Protein AF-0000000084405128 (afdb_homodimer)

Solvent-accessible surface area (backbone atoms only — not comparable to full-atom values): 9453 Å² total; per-residue (Å²): 115,67,67,60,51,48,52,50,47,48,48,45,47,50,43,44,50,57,64,64,42,71,70,71,74,65,69,77,78,56,88,65,69,93,44,66,69,56,51,44,50,54,47,50,52,50,40,52,51,44,45,55,50,33,53,54,26,58,76,71,65,39,38,73,57,32,25,54,44,23,50,50,38,21,50,46,29,52,51,44,52,56,58,68,71,100,113,68,66,60,52,48,52,51,47,48,48,46,47,48,43,43,49,54,63,63,39,69,67,63,68,75,58,77,85,53,89,64,73,95,45,66,67,58,52,46,51,54,48,48,52,49,39,50,51,45,46,55,51,34,53,55,27,57,75,70,64,40,37,74,57,32,25,54,45,21,49,50,38,22,52,47,28,53,52,45,52,55,58,68,72,101

Organism: Acidithiobacillus ferrooxidans (NCBI:txid920)

Radius of gyration: 17.1 Å; Cα contacts (8 Å, |Δi|>4): 147; chains: 2; bounding box: 32×56×28 Å

Sequence (172 aa):
MTIRLRHAALRGFMMTILMTAPLSAYAREDHAPTNPRYETKILTDKAEYLTYTMIVQIKDGHWKEVVKDAQKVAEIGKRIQAINTYMTIRLRHAALRGFMMTILMTAPLSAYAREDHAPTNPRYETKILTDKAEYLTYTMIVQIKDGHWKEVVKDAQKVAEIGKRIQAINTY

Structure (mmCIF, N/CA/C/O backbone):
data_AF-0000000084405128-model_v1
#
loop_
_entity.id
_entity.type
_entity.pdbx_description
1 polymer 'Uncharacterized protein'
#
loop_
_atom_site.group_PDB
_atom_site.id
_atom_site.type_symbol
_atom_site.label_atom_id
_atom_site.label_alt_id
_atom_site.label_comp_id
_atom_site.label_asym_id
_atom_site.label_entity_id
_atom_site.label_seq_id
_atom_sit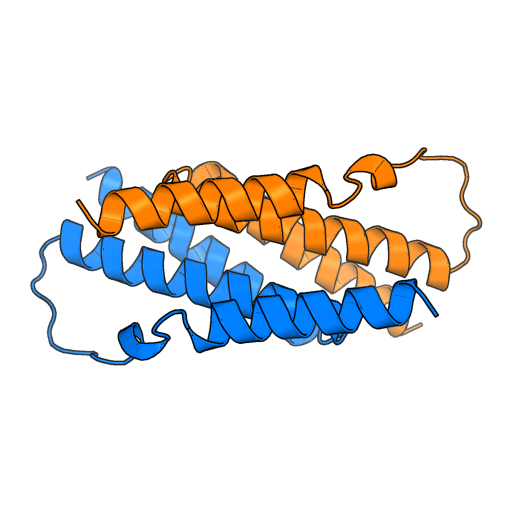e.pdbx_PDB_ins_code
_atom_site.Cartn_x
_atom_site.Cartn_y
_atom_site.Cartn_z
_atom_site.occupancy
_atom_site.B_iso_or_equiv
_atom_site.auth_seq_id
_atom_site.auth_comp_id
_atom_site.auth_asym_id
_atom_site.auth_atom_id
_atom_site.pdbx_PDB_model_num
ATOM 1 N N . MET A 1 1 ? -17.781 20 5.262 1 26.98 1 MET A N 1
ATOM 2 C CA . MET A 1 1 ? -18.703 18.906 5.535 1 26.98 1 MET A CA 1
ATOM 3 C C . MET A 1 1 ? -18.5 17.75 4.562 1 26.98 1 MET A C 1
ATOM 5 O O . MET A 1 1 ? -18.641 16.594 4.934 1 26.98 1 MET A O 1
ATOM 9 N N . THR A 1 2 ? -18.141 18.125 3.291 1 35.75 2 THR A N 1
ATOM 10 C CA . THR A 1 2 ? -18.109 17.141 2.223 1 35.75 2 THR A CA 1
ATOM 11 C C . THR A 1 2 ? -16.844 16.297 2.299 1 35.75 2 THR A C 1
ATOM 13 O O . THR A 1 2 ? -16.812 15.156 1.832 1 35.75 2 THR A O 1
ATOM 16 N N . ILE A 1 3 ? -15.836 16.938 2.83 1 35.38 3 ILE A N 1
ATOM 17 C CA . ILE A 1 3 ? -14.586 16.188 2.9 1 35.38 3 ILE A CA 1
ATOM 18 C C . ILE A 1 3 ? -14.672 15.133 3.996 1 35.38 3 ILE A C 1
ATOM 20 O O . ILE A 1 3 ? -14.117 14.039 3.861 1 35.38 3 ILE A O 1
ATOM 24 N N . ARG A 1 4 ? -15.344 15.469 5.125 1 35.22 4 ARG A N 1
ATOM 25 C CA . ARG A 1 4 ? -15.531 14.508 6.207 1 35.22 4 ARG A CA 1
ATOM 26 C C . ARG A 1 4 ? -16.344 13.305 5.734 1 35.22 4 ARG A C 1
ATOM 28 O O . ARG A 1 4 ? -16.078 12.172 6.133 1 35.22 4 ARG A O 1
ATOM 35 N N . LEU A 1 5 ? -17.297 13.562 4.988 1 37.25 5 LEU A N 1
ATOM 36 C CA . LEU A 1 5 ? -18.172 12.5 4.523 1 37.25 5 LEU A CA 1
ATOM 37 C C . LEU A 1 5 ? -17.453 11.586 3.541 1 37.25 5 LEU A C 1
ATOM 39 O O . LEU A 1 5 ? -17.688 10.375 3.531 1 37.25 5 LEU A O 1
ATOM 43 N N . ARG A 1 6 ? -16.641 12.203 2.873 1 37.16 6 ARG A N 1
ATOM 44 C CA . ARG A 1 6 ? -15.891 11.383 1.931 1 37.16 6 ARG A CA 1
ATOM 45 C C . ARG A 1 6 ? -14.867 10.516 2.658 1 37.16 6 ARG A C 1
ATOM 47 O O . ARG A 1 6 ? -14.648 9.359 2.285 1 37.16 6 ARG A O 1
ATOM 54 N N . HIS A 1 7 ? -14.242 10.938 3.764 1 38.03 7 HIS A N 1
ATOM 55 C CA . HIS A 1 7 ? -13.344 10.141 4.59 1 38.03 7 HIS A CA 1
ATOM 56 C C . HIS A 1 7 ? -14.086 8.961 5.215 1 38.03 7 HIS A C 1
ATOM 58 O O . HIS A 1 7 ? -13.555 7.844 5.266 1 38.03 7 HIS A O 1
ATOM 64 N N . ALA A 1 8 ? -15.227 9.258 5.656 1 39.31 8 ALA A N 1
ATOM 65 C CA . ALA A 1 8 ? -16.031 8.203 6.258 1 39.31 8 ALA A CA 1
ATOM 66 C C . ALA A 1 8 ? -16.453 7.16 5.219 1 39.31 8 ALA A C 1
ATOM 68 O O . ALA A 1 8 ? -16.484 5.961 5.508 1 39.31 8 ALA A O 1
ATOM 69 N N . ALA A 1 9 ? -16.734 7.633 4.121 1 38.75 9 ALA A N 1
ATOM 70 C CA . ALA A 1 9 ? -17.172 6.695 3.084 1 38.75 9 ALA A CA 1
ATOM 71 C C . ALA A 1 9 ? -16 5.848 2.594 1 38.75 9 ALA A C 1
ATOM 73 O O . ALA A 1 9 ? -16.156 4.652 2.346 1 38.75 9 ALA A O 1
ATOM 74 N N . LEU A 1 10 ? -14.922 6.434 2.473 1 40.59 10 LEU A N 1
ATOM 75 C CA . LEU A 1 10 ? -13.742 5.645 2.133 1 40.59 10 LEU A CA 1
ATOM 76 C C . LEU A 1 10 ? -13.359 4.719 3.283 1 40.59 10 LEU A C 1
ATOM 78 O O . LEU A 1 10 ? -12.961 3.572 3.059 1 40.59 10 LEU A O 1
ATOM 82 N N . ARG A 1 11 ? -13.445 5.238 4.508 1 40.31 11 ARG A N 1
ATOM 83 C CA . ARG A 1 11 ? -13.234 4.344 5.645 1 40.31 11 ARG A CA 1
ATOM 84 C C . ARG A 1 11 ? -14.219 3.184 5.617 1 40.31 11 ARG A C 1
ATOM 86 O O . ARG A 1 11 ? -13.852 2.041 5.902 1 40.31 11 ARG A O 1
ATOM 93 N N . GLY A 1 12 ? -15.383 3.613 5.371 1 38.12 12 GLY A N 1
ATOM 94 C CA . GLY A 1 12 ? -16.375 2.559 5.305 1 38.12 12 GLY A CA 1
ATOM 95 C C . GLY A 1 12 ? -16.141 1.578 4.172 1 38.12 12 GLY A C 1
ATOM 96 O O . GLY A 1 12 ? -16.266 0.366 4.352 1 38.12 12 GLY A O 1
ATOM 97 N N . PHE A 1 13 ? -15.93 2.18 3.035 1 40.53 13 PHE A N 1
ATOM 98 C CA . PHE A 1 13 ? -15.703 1.306 1.892 1 40.53 13 PHE A CA 1
ATOM 99 C C . PHE A 1 13 ? -14.43 0.494 2.074 1 40.53 13 PHE A C 1
ATOM 101 O O . PHE A 1 13 ? -14.406 -0.709 1.808 1 40.53 13 PHE A O 1
ATOM 108 N N . MET A 1 14 ? -13.422 1.213 2.512 1 42.75 14 MET A N 1
ATOM 109 C CA . MET A 1 14 ? -12.195 0.467 2.809 1 42.75 14 MET A CA 1
ATOM 110 C C . MET A 1 14 ? -12.445 -0.56 3.908 1 42.75 14 MET A C 1
ATOM 112 O O . MET A 1 14 ? -11.969 -1.692 3.824 1 42.75 14 MET A O 1
ATOM 116 N N . MET A 1 15 ? -13.203 -0.105 4.926 1 39.62 15 MET A N 1
ATOM 117 C CA . MET A 1 15 ? -13.562 -1.085 5.945 1 39.62 15 MET A CA 1
ATOM 118 C C . MET A 1 15 ? -14.383 -2.221 5.344 1 39.62 15 MET A C 1
ATOM 120 O O . MET A 1 15 ? -14.203 -3.383 5.711 1 39.62 15 MET A O 1
ATOM 124 N N . THR A 1 16 ? -15.312 -1.874 4.484 1 37.25 16 THR A N 1
ATOM 125 C CA . THR A 1 16 ? -16.125 -2.924 3.879 1 37.25 16 THR A CA 1
ATOM 126 C C . THR A 1 16 ? -15.266 -3.82 2.988 1 37.25 16 THR A C 1
ATOM 128 O O . THR A 1 16 ? -15.453 -5.039 2.971 1 37.25 16 THR A O 1
ATOM 131 N N . ILE A 1 17 ? -14.484 -3.242 2.197 1 37.78 17 ILE A N 1
ATOM 132 C CA . ILE A 1 17 ? -13.594 -4.086 1.407 1 37.78 17 ILE A CA 1
ATOM 133 C C . ILE A 1 17 ? -12.656 -4.859 2.334 1 37.78 17 ILE A C 1
ATOM 135 O O . ILE A 1 17 ? -12.414 -6.047 2.127 1 37.78 17 ILE A O 1
ATOM 139 N N . LEU A 1 18 ? -12.109 -4.129 3.295 1 37.69 18 LEU A N 1
ATOM 140 C CA . LEU A 1 18 ? -11.289 -4.84 4.266 1 37.69 18 LEU A CA 1
ATOM 141 C C . LEU A 1 18 ? -12.102 -5.895 5.004 1 37.69 18 LEU A C 1
ATOM 143 O O . LEU A 1 18 ? -11.594 -6.977 5.312 1 37.69 18 LEU A O 1
ATOM 147 N N . MET A 1 19 ? -13.297 -5.461 5.379 1 33.59 19 MET A N 1
ATOM 148 C CA . MET A 1 19 ? -14.117 -6.434 6.094 1 33.59 19 MET A CA 1
ATOM 149 C C . MET A 1 19 ? -14.555 -7.562 5.168 1 33.59 19 MET A C 1
ATOM 151 O O . MET A 1 19 ? -14.859 -8.664 5.625 1 33.59 19 MET A O 1
ATOM 155 N N . THR A 1 20 ? -14.914 -7.238 4.008 1 34.31 20 THR A N 1
ATOM 156 C CA . THR A 1 20 ? -15.422 -8.32 3.172 1 34.31 20 THR A CA 1
ATOM 157 C C . THR A 1 20 ? -14.266 -9.109 2.555 1 34.31 20 THR A C 1
ATOM 159 O O . THR A 1 20 ? -14.484 -10.156 1.944 1 34.31 20 THR A O 1
ATOM 162 N N . ALA A 1 21 ? -13.117 -8.484 2.418 1 33.56 21 ALA A N 1
ATOM 163 C CA . ALA A 1 21 ? -12.062 -9.336 1.891 1 33.56 21 ALA A CA 1
ATOM 164 C C . ALA A 1 21 ? -11.633 -10.383 2.92 1 33.56 21 ALA A C 1
ATOM 166 O O . ALA A 1 21 ? -11.469 -10.07 4.102 1 33.56 21 ALA A O 1
ATOM 167 N N . PRO A 1 22 ? -11.938 -11.586 2.76 1 29.41 22 PRO A N 1
ATOM 168 C CA . PRO A 1 22 ? -11.547 -12.648 3.699 1 29.41 22 PRO A CA 1
ATOM 169 C C . PRO A 1 22 ? -10.102 -12.516 4.164 1 29.41 22 PRO A C 1
ATOM 171 O O . PRO A 1 22 ? -9.172 -12.648 3.357 1 29.41 22 PRO A O 1
ATOM 174 N N . LEU A 1 23 ? -9.75 -11.562 5.023 1 32.66 23 LEU A N 1
ATOM 175 C CA . LEU A 1 23 ? -8.523 -11.672 5.805 1 32.66 23 LEU A CA 1
ATOM 176 C C . LEU A 1 23 ? -8.266 -13.117 6.215 1 32.66 23 LEU A C 1
ATOM 178 O O . LEU A 1 23 ? -7.32 -13.406 6.949 1 32.66 23 LEU A O 1
ATOM 182 N N . SER A 1 24 ? -9.195 -13.891 5.941 1 29.88 24 SER A N 1
ATOM 183 C CA . SER A 1 24 ? -9.117 -15.281 6.383 1 29.88 24 SER A CA 1
ATOM 184 C C . SER A 1 24 ? -7.809 -15.93 5.934 1 29.88 24 SER A C 1
ATOM 186 O O . SER A 1 24 ? -7.52 -17.062 6.293 1 29.88 24 SER A O 1
ATOM 188 N N . ALA A 1 25 ? -7.273 -15.414 4.816 1 30.78 25 ALA A N 1
ATOM 189 C CA . ALA A 1 25 ? -6.223 -16.328 4.363 1 30.78 25 ALA A CA 1
ATOM 190 C C . ALA A 1 25 ? -4.969 -16.188 5.219 1 30.78 25 ALA A C 1
ATOM 192 O O . ALA A 1 25 ? -3.9 -16.688 4.852 1 30.78 25 ALA A O 1
ATOM 193 N N . TYR A 1 26 ? -4.984 -15.289 6.324 1 28.69 26 TYR A N 1
ATOM 194 C CA . TYR A 1 26 ? -3.676 -15.227 6.969 1 28.69 26 TYR A CA 1
ATOM 195 C C . TYR A 1 26 ? -3.203 -16.609 7.379 1 28.69 26 TYR A C 1
ATOM 197 O O . TYR A 1 26 ? -2.068 -17 7.086 1 28.69 26 TYR A O 1
ATOM 205 N N . ALA A 1 27 ? -3.635 -17.156 8.562 1 29.89 27 ALA A N 1
ATOM 206 C CA . ALA A 1 27 ? -2.752 -17.984 9.383 1 29.89 27 ALA A CA 1
ATOM 207 C C . ALA A 1 27 ? -2.521 -19.344 8.734 1 29.89 27 ALA A C 1
ATOM 209 O O . ALA A 1 27 ? -1.981 -20.266 9.375 1 29.89 27 ALA A O 1
ATOM 210 N N . ARG A 1 28 ? -3.217 -19.969 7.883 1 30.2 28 ARG A N 1
ATOM 211 C CA . ARG A 1 28 ? -2.943 -21.406 7.977 1 30.2 28 ARG A CA 1
ATOM 212 C C . ARG A 1 28 ? -1.498 -21.703 7.598 1 30.2 28 ARG A C 1
ATOM 214 O O . ARG A 1 28 ? -1.076 -21.438 6.473 1 30.2 28 ARG A O 1
ATOM 221 N N . GLU A 1 29 ? -0.457 -21.391 8.508 1 35.53 29 GLU A N 1
ATOM 222 C CA . GLU A 1 29 ? 0.841 -22.062 8.469 1 35.53 29 GLU A CA 1
ATOM 223 C C . GLU A 1 29 ? 0.71 -23.484 7.949 1 35.53 29 GLU A C 1
ATOM 225 O O . GLU A 1 29 ? 0.944 -24.453 8.688 1 35.53 29 GLU A O 1
ATOM 230 N N . ASP A 1 30 ? -0.473 -23.969 7.594 1 32.19 30 ASP A N 1
ATOM 231 C CA . ASP A 1 30 ? -0.292 -25.375 7.285 1 32.19 30 ASP A CA 1
ATOM 232 C C . ASP A 1 30 ? 0.909 -25.594 6.363 1 32.19 30 ASP A C 1
ATOM 234 O O . ASP A 1 30 ? 1.293 -24.688 5.617 1 32.19 30 ASP A O 1
ATOM 238 N N . HIS A 1 31 ? 1.686 -26.609 6.602 1 37.03 31 HIS A N 1
ATOM 239 C CA . HIS A 1 31 ? 2.695 -27.281 5.785 1 37.03 31 HIS A CA 1
ATOM 240 C C . HIS A 1 31 ? 2.363 -27.172 4.301 1 37.03 31 HIS A C 1
ATOM 242 O O . HIS A 1 31 ? 1.584 -27.969 3.771 1 37.03 31 HIS A O 1
ATOM 248 N N . ALA A 1 32 ? 1.993 -26.031 3.783 1 42.16 32 ALA A N 1
ATOM 249 C CA . ALA A 1 32 ? 1.597 -25.906 2.383 1 42.16 32 ALA A CA 1
ATOM 250 C C . ALA A 1 32 ? 2.586 -26.625 1.467 1 42.16 32 ALA A C 1
ATOM 252 O O . ALA A 1 32 ? 3.791 -26.641 1.729 1 42.16 32 ALA A O 1
ATOM 253 N N . PRO A 1 33 ? 2.172 -27.406 0.553 1 48.53 33 PRO A N 1
ATOM 254 C CA . PRO A 1 33 ? 2.965 -28.109 -0.458 1 48.53 33 PRO A CA 1
ATOM 255 C C . PRO A 1 33 ? 3.963 -27.203 -1.165 1 48.53 33 PRO A C 1
ATOM 257 O O . PRO A 1 33 ? 3.76 -25.984 -1.224 1 48.53 33 PRO A O 1
ATOM 260 N N . THR A 1 34 ? 5.426 -27.438 -1.099 1 58.47 34 THR A N 1
ATOM 261 C CA . THR A 1 34 ? 6.59 -26.953 -1.83 1 58.47 34 THR A CA 1
ATOM 262 C C . THR A 1 34 ? 6.211 -26.578 -3.258 1 58.47 34 THR A C 1
ATOM 264 O O . THR A 1 34 ? 7.082 -26.438 -4.121 1 58.47 34 THR A O 1
ATOM 267 N N . ASN A 1 35 ? 4.91 -26.484 -3.637 1 77.25 35 ASN A N 1
ATOM 268 C CA . ASN A 1 35 ? 4.535 -26.047 -4.977 1 77.25 35 ASN A CA 1
ATOM 269 C C . ASN A 1 35 ? 4.68 -24.531 -5.125 1 77.25 35 ASN A C 1
ATOM 271 O O . ASN A 1 35 ? 4.023 -23.766 -4.414 1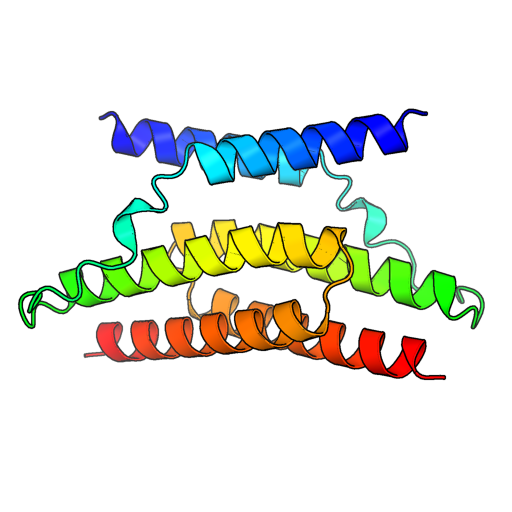 77.25 35 ASN A O 1
ATOM 275 N N . PRO A 1 36 ? 5.621 -24.078 -5.816 1 77.25 36 PRO A N 1
ATOM 276 C CA . PRO A 1 36 ? 5.914 -22.656 -6.012 1 77.25 36 PRO A CA 1
ATOM 277 C C . PRO A 1 36 ? 4.668 -21.828 -6.309 1 77.25 36 PRO A C 1
ATOM 279 O O . PRO A 1 36 ? 4.566 -20.672 -5.875 1 77.25 36 PRO A O 1
ATOM 282 N N . ARG A 1 37 ? 3.723 -22.422 -6.949 1 79 37 ARG A N 1
ATOM 283 C CA . ARG A 1 37 ? 2.502 -21.688 -7.277 1 79 37 ARG A CA 1
ATOM 284 C C . ARG A 1 37 ? 1.686 -21.391 -6.023 1 79 37 ARG A C 1
ATOM 286 O O . ARG A 1 37 ? 1.118 -20.312 -5.883 1 79 37 ARG A O 1
ATOM 293 N N . TYR A 1 38 ? 1.709 -22.328 -5.164 1 82.5 38 TYR A N 1
ATOM 294 C CA . TYR A 1 38 ? 0.975 -22.141 -3.92 1 82.5 38 TYR A CA 1
ATOM 295 C C . TYR A 1 38 ? 1.662 -21.109 -3.031 1 82.5 38 TYR A C 1
ATOM 297 O O . TYR A 1 38 ? 1.004 -20.25 -2.449 1 82.5 38 TYR A O 1
ATOM 305 N N . GLU A 1 39 ? 2.955 -21.172 -3.049 1 87.25 39 GLU A N 1
ATOM 306 C CA . GLU A 1 39 ? 3.725 -20.219 -2.254 1 87.25 39 GLU A CA 1
ATOM 307 C C . GLU A 1 39 ? 3.518 -18.797 -2.754 1 87.25 39 GLU A C 1
ATOM 309 O O . GLU A 1 39 ? 3.305 -17.875 -1.957 1 87.25 39 GLU A O 1
ATOM 314 N N . THR A 1 40 ? 3.52 -18.594 -4.062 1 91.38 40 THR A N 1
ATOM 315 C CA . THR A 1 40 ? 3.361 -17.25 -4.598 1 91.38 40 THR A CA 1
ATOM 316 C C . THR A 1 40 ? 1.956 -16.719 -4.324 1 91.38 40 THR A C 1
ATOM 318 O O . THR A 1 40 ? 1.77 -15.523 -4.109 1 91.38 40 THR A O 1
ATOM 321 N N . LYS A 1 41 ? 0.973 -17.594 -4.312 1 90 41 LYS A N 1
ATOM 322 C CA . LYS A 1 41 ? -0.384 -17.156 -4 1 90 41 LYS A CA 1
ATOM 323 C C . LYS A 1 41 ? -0.481 -16.641 -2.564 1 90 41 LYS A C 1
ATOM 325 O O . LYS A 1 41 ? -1.077 -15.594 -2.311 1 90 41 LYS A O 1
ATOM 330 N N . ILE A 1 42 ? 0.118 -17.359 -1.667 1 89.06 42 ILE A N 1
ATOM 331 C CA . ILE A 1 42 ? 0.096 -16.953 -0.262 1 89.06 42 ILE A CA 1
ATOM 332 C C . ILE A 1 42 ? 0.789 -15.609 -0.092 1 89.06 42 ILE A C 1
ATOM 334 O O . ILE A 1 42 ? 0.277 -14.727 0.598 1 89.06 42 ILE A O 1
ATOM 338 N N . LEU A 1 43 ? 1.876 -15.492 -0.731 1 94.94 43 LEU A N 1
ATOM 339 C CA . LEU A 1 43 ? 2.641 -14.258 -0.638 1 94.94 43 LEU A CA 1
ATOM 340 C C . LEU A 1 43 ? 1.876 -13.094 -1.264 1 94.94 43 LEU A C 1
ATOM 342 O O . LEU A 1 43 ? 1.871 -11.984 -0.723 1 94.94 43 LEU A O 1
ATOM 346 N N . THR A 1 44 ? 1.251 -13.359 -2.35 1 93.69 44 THR A N 1
ATOM 347 C CA . THR A 1 44 ? 0.445 -12.336 -3.012 1 93.69 44 THR A CA 1
ATOM 348 C C . THR A 1 44 ? -0.701 -11.891 -2.109 1 93.69 44 THR A C 1
ATOM 350 O O . THR A 1 44 ? -0.95 -10.688 -1.968 1 93.69 44 THR A O 1
ATOM 353 N N . ASP A 1 45 ? -1.397 -12.773 -1.453 1 87.62 45 ASP A N 1
ATOM 354 C CA . ASP A 1 45 ? -2.494 -12.453 -0.545 1 87.62 45 ASP A CA 1
ATOM 355 C C . ASP A 1 45 ? -2.006 -11.609 0.629 1 87.62 45 ASP A C 1
ATOM 357 O O . ASP A 1 45 ? -2.68 -10.656 1.041 1 87.62 45 ASP A O 1
ATOM 361 N N . LYS A 1 46 ? -0.878 -11.938 1.135 1 93.69 46 LYS A N 1
ATOM 362 C CA . LYS A 1 46 ? -0.295 -11.18 2.24 1 93.69 46 LYS A CA 1
ATOM 363 C C . LYS A 1 46 ? 0.051 -9.758 1.812 1 93.69 46 LYS A C 1
ATOM 365 O O . LYS A 1 46 ? -0.225 -8.805 2.537 1 93.69 46 LYS A O 1
ATOM 370 N N . ALA A 1 47 ? 0.695 -9.664 0.678 1 96.81 47 ALA A N 1
ATOM 371 C CA . ALA A 1 47 ? 1.023 -8.344 0.153 1 96.81 47 ALA A CA 1
ATOM 372 C C . ALA A 1 47 ? -0.233 -7.492 -0.021 1 96.81 47 ALA A C 1
ATOM 374 O O . ALA A 1 47 ? -0.24 -6.305 0.315 1 96.81 47 ALA A O 1
ATOM 375 N N . GLU A 1 48 ? -1.285 -8.055 -0.565 1 93.75 48 GLU A N 1
ATOM 376 C CA . GLU A 1 48 ? -2.549 -7.352 -0.75 1 93.75 48 GLU A CA 1
ATOM 377 C C . GLU A 1 48 ? -3.131 -6.902 0.587 1 93.75 48 GLU A C 1
ATOM 379 O O . GLU A 1 48 ? -3.516 -5.738 0.743 1 93.75 48 GLU A O 1
ATOM 384 N N . TYR A 1 49 ? -3.139 -7.777 1.55 1 91.44 49 TYR A N 1
ATOM 385 C CA . TYR A 1 49 ? -3.641 -7.461 2.881 1 91.44 49 TYR A CA 1
ATOM 386 C C . TYR A 1 49 ? -2.863 -6.301 3.496 1 91.44 49 TYR A C 1
ATOM 388 O O . TYR A 1 49 ? -3.457 -5.344 3.996 1 91.44 49 TYR A O 1
ATOM 396 N N . LEU A 1 50 ? -1.588 -6.395 3.48 1 96.88 50 LEU A N 1
ATOM 397 C CA . LEU A 1 50 ? -0.741 -5.348 4.043 1 96.88 50 LEU A CA 1
ATOM 398 C C . LEU A 1 50 ? -0.995 -4.012 3.352 1 96.88 50 LEU A C 1
ATOM 400 O O . LEU A 1 50 ? -1.005 -2.965 4 1 96.88 50 LEU A O 1
ATOM 404 N N . THR A 1 51 ? -1.169 -4.102 2.039 1 96.38 51 THR A N 1
ATOM 405 C CA . THR A 1 51 ? -1.383 -2.879 1.273 1 96.38 51 THR A CA 1
ATOM 406 C C . THR A 1 51 ? -2.717 -2.236 1.642 1 96.38 51 THR A C 1
ATOM 408 O O . THR A 1 51 ? -2.811 -1.014 1.768 1 96.38 51 THR A O 1
ATOM 411 N N . TYR A 1 52 ? -3.734 -2.99 1.908 1 91.12 52 TYR A N 1
ATOM 412 C CA . TYR A 1 52 ? -5 -2.455 2.396 1 91.12 52 TYR A CA 1
ATOM 413 C C . TYR A 1 52 ? -4.836 -1.85 3.787 1 91.12 52 TYR A C 1
ATOM 415 O O . TYR A 1 52 ? -5.371 -0.774 4.07 1 91.12 52 TYR A O 1
ATOM 423 N N . THR A 1 53 ? -4.105 -2.521 4.66 1 94.94 53 THR A N 1
ATOM 424 C CA . THR A 1 53 ? -3.844 -2.021 6.008 1 94.94 53 THR A CA 1
ATOM 425 C C . THR A 1 53 ? -3.123 -0.679 5.953 1 94.94 53 THR A C 1
ATOM 427 O O . THR A 1 53 ? -3.434 0.228 6.73 1 94.94 53 THR A O 1
ATOM 430 N N . MET A 1 54 ? -2.188 -0.596 4.977 1 96.5 54 MET A N 1
ATOM 431 C CA . MET A 1 54 ? -1.42 0.637 4.828 1 96.5 54 MET A CA 1
ATOM 432 C C . MET A 1 54 ? -2.334 1.812 4.496 1 96.5 54 MET A C 1
ATOM 434 O O . MET A 1 54 ? -2.104 2.932 4.953 1 96.5 54 MET A O 1
ATOM 438 N N . ILE A 1 55 ? -3.365 1.592 3.699 1 94.75 55 ILE A N 1
ATOM 439 C CA . ILE A 1 55 ? -4.293 2.66 3.348 1 94.75 55 ILE A CA 1
ATOM 440 C C . ILE A 1 55 ? -4.941 3.221 4.613 1 94.75 55 ILE A C 1
ATOM 442 O O . ILE A 1 55 ? -5.004 4.438 4.797 1 94.75 55 ILE A O 1
ATOM 446 N N . VAL A 1 56 ? -5.387 2.365 5.484 1 91.94 56 VAL A N 1
ATOM 447 C CA . VAL A 1 56 ? -6.004 2.77 6.742 1 91.94 56 VAL A CA 1
ATOM 448 C C . VAL A 1 56 ? -4.98 3.498 7.609 1 91.94 56 VAL A C 1
ATOM 450 O O . VAL A 1 56 ? -5.273 4.559 8.172 1 91.94 56 VAL A O 1
ATOM 453 N N . GLN A 1 57 ? -3.779 2.945 7.73 1 94.56 57 GLN A N 1
ATOM 454 C CA . GLN A 1 57 ? -2.709 3.535 8.523 1 94.56 57 GLN A CA 1
ATOM 455 C C . GLN A 1 57 ? -2.371 4.941 8.039 1 94.56 57 GLN A C 1
ATOM 457 O O . GLN A 1 57 ? -2.131 5.844 8.836 1 94.56 57 GLN A O 1
ATOM 462 N N . ILE A 1 58 ? -2.307 5.117 6.695 1 95.25 58 ILE A N 1
ATOM 463 C CA . ILE A 1 58 ? -2.014 6.418 6.102 1 95.25 58 ILE A CA 1
ATOM 464 C C . ILE A 1 58 ? -3.102 7.418 6.484 1 95.25 58 ILE A C 1
ATOM 466 O O . ILE A 1 58 ? -2.803 8.531 6.926 1 95.25 58 ILE A O 1
ATOM 470 N N . LYS A 1 59 ? -4.277 7.059 6.422 1 90.38 59 LYS A N 1
ATOM 471 C CA . LYS A 1 59 ? -5.402 7.938 6.73 1 90.38 59 LYS A CA 1
ATOM 472 C C . LYS A 1 59 ? -5.434 8.289 8.211 1 90.38 59 LYS A C 1
ATOM 474 O O . LYS A 1 59 ? -5.816 9.398 8.586 1 90.38 59 LYS A O 1
ATOM 479 N N . ASP A 1 60 ? -4.953 7.43 9.078 1 91.44 60 ASP A N 1
ATOM 480 C CA . ASP A 1 60 ? -4.945 7.633 10.523 1 91.44 60 ASP A CA 1
ATOM 481 C C . ASP A 1 60 ? -3.641 8.281 10.984 1 91.44 60 ASP A C 1
ATOM 483 O O . ASP A 1 60 ? -3.484 8.617 12.156 1 91.44 60 ASP A O 1
ATOM 487 N N . GLY A 1 61 ? -2.715 8.422 10.141 1 93.12 61 GLY A N 1
ATOM 488 C CA . GLY A 1 6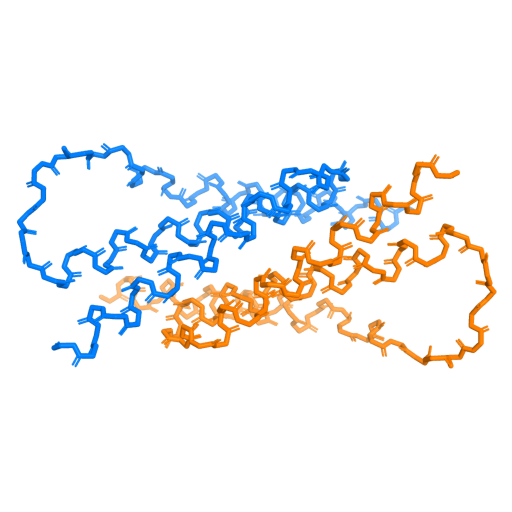1 ? -1.46 9.086 10.453 1 93.12 61 GLY A CA 1
ATOM 489 C C . GLY A 1 61 ? -0.487 8.195 11.211 1 93.12 61 GLY A C 1
ATOM 490 O O . GLY A 1 61 ? 0.367 8.695 11.945 1 93.12 61 GLY A O 1
ATOM 491 N N . HIS A 1 62 ? -0.652 6.848 11.148 1 95.88 62 HIS A N 1
ATOM 492 C CA . HIS A 1 62 ? 0.271 5.918 11.797 1 95.88 62 HIS A CA 1
ATOM 493 C C . HIS A 1 62 ? 1.465 5.617 10.891 1 95.88 62 HIS A C 1
ATOM 495 O O . HIS A 1 62 ? 1.603 4.496 10.391 1 95.88 62 HIS A O 1
ATOM 501 N N . TRP A 1 63 ? 2.33 6.512 10.766 1 97.12 63 TRP A N 1
ATOM 502 C CA . TRP A 1 63 ? 3.371 6.469 9.75 1 97.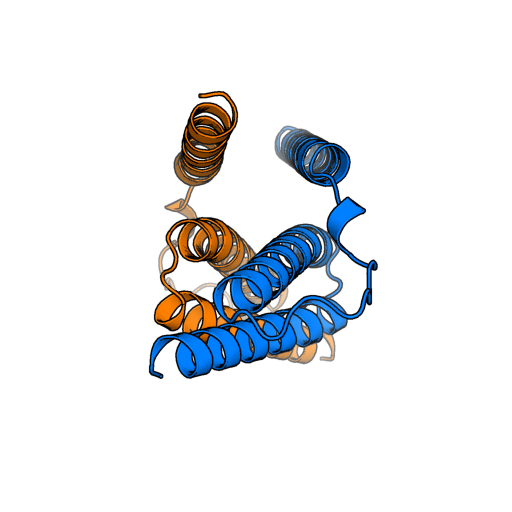12 63 TRP A CA 1
ATOM 503 C C . TRP A 1 63 ? 4.441 5.445 10.109 1 97.12 63 TRP A C 1
ATOM 505 O O . TRP A 1 63 ? 5.051 4.836 9.227 1 97.12 63 TRP A O 1
ATOM 515 N N . LYS A 1 64 ? 4.703 5.164 11.375 1 97.56 64 LYS A N 1
ATOM 516 C CA . LYS A 1 64 ? 5.648 4.117 11.758 1 97.56 64 LYS A CA 1
ATOM 517 C C . LYS A 1 64 ? 5.207 2.76 11.219 1 97.56 64 LYS A C 1
ATOM 519 O O . LYS A 1 64 ? 6.023 2.004 10.688 1 97.56 64 LYS A O 1
ATOM 524 N N . GLU A 1 65 ? 3.977 2.504 11.336 1 98 65 GLU A N 1
ATOM 525 C CA . GLU A 1 65 ? 3.422 1.244 10.844 1 98 65 GLU A CA 1
ATOM 526 C C . GLU A 1 65 ? 3.416 1.197 9.32 1 98 65 GLU A C 1
ATOM 528 O O . GLU A 1 65 ? 3.654 0.145 8.727 1 98 65 GLU A O 1
ATOM 533 N N . VAL A 1 66 ? 3.055 2.355 8.695 1 98.12 66 VAL A N 1
ATOM 534 C CA . VAL A 1 66 ? 3.094 2.424 7.238 1 98.12 66 VAL A CA 1
ATOM 535 C C . VAL A 1 66 ? 4.484 2.031 6.742 1 98.12 66 VAL A C 1
ATOM 537 O O . VAL A 1 66 ? 4.613 1.222 5.82 1 98.12 66 VAL A O 1
ATOM 540 N N . VAL A 1 67 ? 5.562 2.57 7.348 1 98.5 67 VAL A N 1
ATOM 541 C CA . VAL A 1 67 ? 6.934 2.301 6.93 1 98.5 67 VAL A CA 1
ATOM 542 C C . VAL A 1 67 ? 7.234 0.81 7.07 1 98.5 67 VAL A C 1
ATOM 544 O O . VAL A 1 67 ? 7.758 0.184 6.145 1 98.5 67 VAL A O 1
ATOM 547 N N . LYS A 1 68 ? 6.871 0.255 8.141 1 98.19 68 LYS A N 1
ATOM 548 C CA . LYS A 1 68 ? 7.113 -1.161 8.406 1 98.19 68 LYS A CA 1
ATOM 549 C C . LYS A 1 68 ? 6.406 -2.039 7.375 1 98.19 68 LYS A C 1
ATOM 551 O O . LYS A 1 68 ? 7.012 -2.949 6.805 1 98.19 68 LYS A O 1
ATOM 556 N N . ASP A 1 69 ? 5.133 -1.766 7.141 1 97.5 69 ASP A N 1
ATOM 557 C CA . ASP A 1 69 ? 4.348 -2.598 6.234 1 97.5 69 ASP A CA 1
ATOM 558 C C . ASP A 1 69 ? 4.801 -2.414 4.785 1 97.5 69 ASP A C 1
ATOM 560 O O . ASP A 1 69 ? 4.809 -3.367 4.004 1 97.5 69 ASP A O 1
ATOM 564 N N . ALA A 1 70 ? 5.145 -1.212 4.422 1 98.56 70 ALA A N 1
ATOM 565 C CA . ALA A 1 70 ? 5.68 -0.974 3.082 1 98.56 70 ALA A CA 1
ATOM 566 C C . ALA A 1 70 ? 6.953 -1.777 2.852 1 98.56 70 ALA A C 1
ATOM 568 O O . ALA A 1 70 ? 7.145 -2.359 1.78 1 98.56 70 ALA A O 1
ATOM 569 N N . GLN A 1 71 ? 7.844 -1.828 3.793 1 98.31 71 GLN A N 1
ATOM 570 C CA . GLN A 1 71 ? 9.07 -2.605 3.68 1 98.31 71 GLN A CA 1
ATOM 571 C C . GLN A 1 71 ? 8.773 -4.098 3.551 1 98.31 71 GLN A C 1
ATOM 573 O O . GLN A 1 71 ? 9.406 -4.797 2.764 1 98.31 71 GLN A O 1
ATOM 578 N N . LYS A 1 72 ? 7.793 -4.562 4.281 1 98.19 72 LYS A N 1
ATOM 579 C CA . LYS A 1 72 ? 7.391 -5.965 4.188 1 98.19 72 LYS A CA 1
ATOM 580 C C . LYS A 1 72 ? 6.844 -6.285 2.797 1 98.19 72 LYS A C 1
ATOM 582 O O . LYS A 1 72 ? 7.156 -7.336 2.23 1 98.19 72 LYS A O 1
ATOM 587 N N . VAL A 1 73 ? 6.016 -5.363 2.256 1 98.31 73 VAL A N 1
ATOM 588 C CA . VAL A 1 73 ? 5.469 -5.578 0.919 1 98.31 73 VAL A CA 1
ATOM 589 C C . VAL A 1 73 ? 6.605 -5.629 -0.101 1 98.31 73 VAL A C 1
ATOM 591 O O . VAL A 1 73 ? 6.598 -6.465 -1.007 1 98.31 73 VAL A O 1
ATOM 594 N N . ALA A 1 74 ? 7.598 -4.754 0.016 1 98.31 74 ALA A N 1
ATOM 595 C CA . ALA A 1 74 ? 8.75 -4.773 -0.885 1 98.31 74 ALA A CA 1
ATOM 596 C C . ALA A 1 74 ? 9.484 -6.105 -0.809 1 98.31 74 ALA A C 1
ATOM 598 O O . ALA A 1 74 ? 9.852 -6.68 -1.838 1 98.31 74 ALA A O 1
ATOM 599 N N . GLU A 1 75 ? 9.656 -6.59 0.384 1 98.12 75 GLU A N 1
ATOM 600 C CA . GLU A 1 75 ? 10.336 -7.867 0.579 1 98.12 75 GLU A CA 1
ATOM 601 C C . GLU A 1 75 ? 9.547 -9.008 -0.051 1 98.12 75 GLU A C 1
ATOM 603 O O . GLU A 1 75 ? 10.125 -9.898 -0.681 1 98.12 75 GLU A O 1
ATOM 608 N N . ILE A 1 76 ? 8.273 -8.984 0.16 1 97.31 76 ILE A N 1
ATOM 609 C CA . ILE A 1 76 ? 7.402 -10 -0.428 1 97.31 76 ILE A CA 1
ATOM 610 C C . ILE A 1 76 ? 7.527 -9.961 -1.95 1 97.31 76 ILE A C 1
ATOM 612 O O . ILE A 1 76 ? 7.656 -11.008 -2.592 1 97.31 76 ILE A O 1
ATOM 616 N N . GLY A 1 77 ? 7.422 -8.758 -2.514 1 97.31 77 GLY A N 1
ATOM 617 C CA . GLY A 1 77 ? 7.566 -8.633 -3.955 1 97.31 77 GLY A CA 1
ATOM 618 C C . GLY A 1 77 ? 8.875 -9.195 -4.477 1 97.31 77 GLY A C 1
ATOM 619 O O . GLY A 1 77 ? 8.906 -9.844 -5.52 1 97.31 77 GLY A O 1
ATOM 620 N N . LYS A 1 78 ? 9.961 -8.953 -3.764 1 95.75 78 LYS A N 1
ATOM 621 C CA . LYS A 1 78 ? 11.266 -9.492 -4.152 1 95.75 78 LYS A CA 1
ATOM 622 C C . LYS A 1 78 ? 11.273 -11.016 -4.098 1 95.75 78 LYS A C 1
ATOM 624 O O . LYS A 1 78 ? 11.836 -11.672 -4.973 1 95.75 78 LYS A O 1
ATOM 629 N N . ARG A 1 79 ? 10.648 -11.57 -3.104 1 94.62 79 ARG A N 1
ATOM 630 C CA . ARG A 1 79 ? 10.57 -13.016 -2.953 1 94.62 79 ARG A CA 1
ATOM 631 C C . ARG A 1 79 ? 9.781 -13.648 -4.094 1 94.62 79 ARG A C 1
ATOM 633 O O . ARG A 1 79 ? 10.18 -14.672 -4.645 1 94.62 79 ARG A O 1
ATOM 640 N N . ILE A 1 80 ? 8.719 -13.039 -4.461 1 95.19 80 ILE A N 1
ATOM 641 C CA . ILE A 1 80 ? 7.898 -13.547 -5.551 1 95.19 80 ILE A CA 1
ATOM 642 C C . ILE A 1 80 ? 8.688 -13.5 -6.859 1 95.19 80 ILE A C 1
ATOM 644 O O . ILE A 1 80 ? 8.641 -14.438 -7.652 1 95.19 80 ILE A O 1
ATOM 648 N N . GLN A 1 81 ? 9.391 -12.453 -7.055 1 94.25 81 GLN A N 1
ATOM 649 C CA . GLN A 1 81 ? 10.227 -12.352 -8.242 1 94.25 81 GLN A CA 1
ATOM 650 C C . GLN A 1 81 ? 11.266 -13.469 -8.281 1 94.25 81 GLN A C 1
ATOM 652 O O . GLN A 1 81 ? 11.523 -14.055 -9.336 1 94.25 81 GLN A O 1
ATOM 657 N N . ALA A 1 82 ? 11.805 -13.773 -7.152 1 91.75 82 ALA A N 1
ATOM 658 C CA . ALA A 1 82 ? 12.82 -14.82 -7.062 1 91.75 82 ALA A CA 1
ATOM 659 C C . ALA A 1 82 ? 12.219 -16.188 -7.363 1 91.75 82 ALA A C 1
ATOM 661 O O . ALA A 1 82 ? 12.844 -17.016 -8.031 1 91.75 82 ALA A O 1
ATOM 662 N N . ILE A 1 83 ? 11.023 -16.453 -6.918 1 89.12 83 ILE A N 1
ATOM 663 C CA . ILE A 1 83 ? 10.344 -17.719 -7.145 1 89.12 83 ILE A CA 1
ATOM 664 C C . ILE A 1 83 ? 10.023 -17.875 -8.633 1 89.12 83 ILE A C 1
ATOM 666 O O . ILE A 1 83 ? 10.133 -18.969 -9.188 1 89.12 83 ILE A O 1
ATOM 670 N N . ASN A 1 84 ? 9.625 -16.781 -9.281 1 86.81 84 ASN A N 1
ATOM 671 C CA . ASN A 1 84 ? 9.211 -16.828 -10.672 1 86.81 84 ASN A CA 1
ATOM 672 C C . ASN A 1 84 ? 1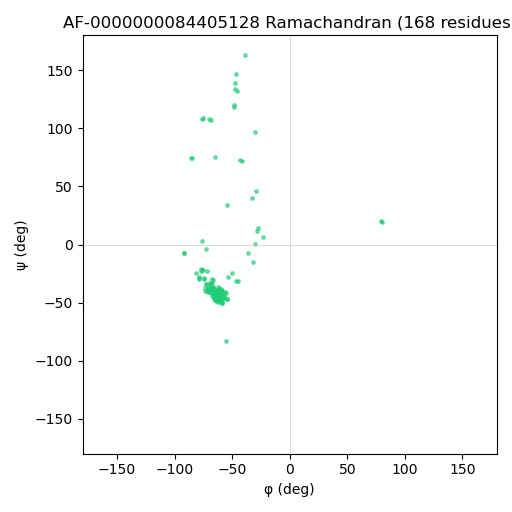0.406 -16.938 -11.617 1 86.81 84 ASN A C 1
ATOM 674 O O . ASN A 1 84 ? 10.25 -17.297 -12.789 1 86.81 84 ASN A O 1
ATOM 678 N N . THR A 1 85 ? 11.523 -16.562 -11.195 1 84.69 85 THR A N 1
ATOM 679 C CA . THR A 1 85 ? 12.695 -16.656 -12.055 1 84.69 85 THR A CA 1
ATOM 680 C C . THR A 1 85 ? 13.203 -18.094 -12.141 1 84.69 85 THR A C 1
ATOM 682 O O . THR A 1 85 ? 13.852 -18.469 -13.117 1 84.69 85 THR A O 1
ATOM 685 N N . TYR A 1 86 ? 12.875 -18.906 -11.133 1 62.03 86 TYR A N 1
ATOM 686 C CA . TYR A 1 86 ? 13.281 -20.297 -11.281 1 62.03 86 TYR A CA 1
ATOM 687 C C . TYR A 1 86 ? 12.211 -21.109 -12.016 1 62.03 86 TYR A C 1
ATOM 689 O O . TYR A 1 86 ? 11.016 -20.922 -11.781 1 62.03 86 TYR A O 1
ATOM 697 N N . MET B 1 1 ? -16.047 -18.578 -12.797 1 26.92 1 MET B N 1
ATOM 698 C CA . MET B 1 1 ? -16.688 -17.406 -13.375 1 26.92 1 MET B CA 1
ATOM 699 C C . MET B 1 1 ? -16.766 -16.281 -12.352 1 26.92 1 MET B C 1
ATOM 701 O O . MET B 1 1 ? -16.641 -15.102 -12.711 1 26.92 1 MET B O 1
ATOM 705 N N . THR B 1 2 ? -16.938 -16.672 -11.047 1 35.75 2 THR B N 1
ATOM 706 C CA . THR B 1 2 ? -17.234 -15.688 -10.016 1 35.75 2 THR B CA 1
ATOM 707 C C . THR B 1 2 ? -15.961 -14.961 -9.586 1 35.75 2 THR B C 1
ATOM 709 O O . THR B 1 2 ? -16.016 -13.812 -9.141 1 35.75 2 THR B O 1
ATOM 712 N N . ILE B 1 3 ? -14.898 -15.68 -9.703 1 35.59 3 ILE B N 1
ATOM 713 C CA . ILE B 1 3 ? -13.656 -15.047 -9.273 1 35.59 3 ILE B CA 1
ATOM 714 C C . ILE B 1 3 ? -13.234 -14 -10.305 1 35.59 3 ILE B C 1
ATOM 716 O O . ILE B 1 3 ? -12.664 -12.961 -9.945 1 35.59 3 ILE B O 1
ATOM 720 N N . ARG B 1 4 ? -13.398 -14.312 -11.633 1 34.88 4 ARG B N 1
ATOM 721 C CA . ARG B 1 4 ? -13.078 -13.344 -12.68 1 34.88 4 ARG B CA 1
ATOM 722 C C . ARG B 1 4 ? -13.914 -12.078 -12.523 1 34.88 4 ARG B C 1
ATOM 724 O O . ARG B 1 4 ? -13.422 -10.977 -12.766 1 34.88 4 ARG B O 1
ATOM 731 N N . LEU B 1 5 ? -15.109 -12.227 -12.203 1 37.97 5 LEU B N 1
ATOM 732 C CA . LEU B 1 5 ? -16.016 -11.094 -12.078 1 37.97 5 LEU B CA 1
ATOM 733 C C . LEU B 1 5 ? -15.648 -10.234 -10.867 1 37.97 5 LEU B C 1
ATOM 735 O O . LEU B 1 5 ? -15.773 -9.008 -10.914 1 37.97 5 LEU B O 1
ATOM 739 N N . ARG B 1 6 ? -15.211 -10.891 -9.953 1 36.72 6 ARG B N 1
ATOM 740 C CA . ARG B 1 6 ? -14.789 -10.148 -8.773 1 36.72 6 ARG B CA 1
ATOM 741 C C . ARG B 1 6 ? -13.492 -9.391 -9.039 1 36.72 6 ARG B C 1
ATOM 743 O O . ARG B 1 6 ? -13.328 -8.258 -8.578 1 36.72 6 ARG B O 1
ATOM 750 N N . HIS B 1 7 ? -12.555 -9.883 -9.852 1 37.44 7 HIS B N 1
ATOM 751 C CA . HIS B 1 7 ? -11.352 -9.172 -10.266 1 37.44 7 HIS B CA 1
ATOM 752 C C . HIS B 1 7 ? -11.703 -7.941 -11.094 1 37.44 7 HIS B C 1
ATOM 754 O O . HIS B 1 7 ? -11.102 -6.879 -10.922 1 37.44 7 HIS B O 1
ATOM 760 N N . ALA B 1 8 ? -12.594 -8.125 -11.953 1 40.31 8 ALA B N 1
ATOM 761 C CA . ALA B 1 8 ? -13.023 -7.016 -12.789 1 40.31 8 ALA B CA 1
ATOM 762 C C . ALA B 1 8 ? -13.727 -5.941 -11.961 1 40.31 8 ALA B C 1
ATOM 764 O O . ALA B 1 8 ? -13.57 -4.746 -12.227 1 40.31 8 ALA B O 1
ATOM 765 N N . ALA B 1 9 ? -14.461 -6.34 -11.062 1 38.22 9 ALA B N 1
ATOM 766 C CA . ALA B 1 9 ? -15.18 -5.375 -10.242 1 38.22 9 ALA B CA 1
ATOM 767 C C . ALA B 1 9 ? -14.234 -4.625 -9.312 1 38.22 9 ALA B C 1
ATOM 769 O O . ALA B 1 9 ? -14.383 -3.424 -9.094 1 38.22 9 ALA B O 1
ATOM 770 N N . LEU B 1 10 ? -13.328 -5.289 -8.805 1 41.16 10 LEU B N 1
ATOM 771 C CA . LEU B 1 10 ? -12.305 -4.605 -8.016 1 41.16 10 LEU B CA 1
ATOM 772 C C . LEU B 1 10 ? -11.461 -3.693 -8.898 1 41.16 10 LEU B C 1
ATOM 774 O O . LEU B 1 10 ? -11.102 -2.59 -8.484 1 41.16 10 LEU B O 1
ATOM 778 N N . ARG B 1 11 ? -11.109 -4.164 -10.102 1 41.19 11 ARG B N 1
ATOM 779 C CA . ARG B 1 11 ? -10.438 -3.266 -11.039 1 41.19 11 ARG B CA 1
ATOM 780 C C . ARG B 1 11 ? -11.289 -2.031 -11.312 1 41.19 11 ARG B C 1
ATOM 782 O O . ARG B 1 11 ? -10.773 -0.916 -11.383 1 41.19 11 ARG B O 1
ATOM 789 N N . GLY B 1 12 ? -12.484 -2.377 -11.547 1 38.78 12 GLY B N 1
ATOM 790 C CA . GLY B 1 12 ? -13.359 -1.248 -11.805 1 38.78 12 GLY B CA 1
ATOM 791 C C . GLY B 1 12 ? -13.477 -0.304 -10.617 1 38.78 12 GLY B C 1
ATOM 792 O O . GLY B 1 12 ? -13.453 0.917 -10.789 1 38.78 12 GLY B O 1
ATOM 793 N N . PHE B 1 13 ? -13.75 -0.959 -9.516 1 40.16 13 PHE B N 1
ATOM 794 C CA . PHE B 1 13 ? -13.898 -0.116 -8.336 1 40.16 13 PHE B CA 1
ATOM 795 C C . PHE B 1 13 ? -12.594 0.603 -8.016 1 40.16 13 PHE B C 1
ATOM 797 O O . PHE B 1 13 ? -12.594 1.797 -7.711 1 40.16 13 PHE B O 1
ATOM 804 N N . MET B 1 14 ? -11.547 -0.173 -8.086 1 42.66 14 MET B N 1
ATOM 805 C CA . MET B 1 14 ? -10.266 0.486 -7.887 1 42.66 14 MET B CA 1
ATOM 806 C C . MET B 1 14 ? -10.023 1.545 -8.961 1 42.66 14 MET B C 1
ATOM 808 O O . MET B 1 14 ? -9.531 2.635 -8.656 1 42.66 14 MET B O 1
ATOM 812 N N . MET B 1 15 ? -10.391 1.15 -10.195 1 40.38 15 MET B N 1
ATOM 813 C CA . MET B 1 15 ? -10.297 2.176 -11.227 1 40.38 15 MET B CA 1
ATOM 814 C C . MET B 1 15 ? -11.203 3.355 -10.914 1 40.38 15 MET B C 1
ATOM 816 O O . MET B 1 15 ? -10.836 4.512 -11.133 1 40.38 15 MET B O 1
ATOM 820 N N . THR B 1 16 ? -12.375 3.053 -10.461 1 37.81 16 THR B N 1
ATOM 821 C CA . THR B 1 16 ? -13.281 4.148 -10.141 1 37.81 16 THR B CA 1
ATOM 822 C C . THR B 1 16 ? -12.758 4.961 -8.969 1 37.81 16 THR B C 1
ATOM 824 O O . THR B 1 16 ? -12.859 6.191 -8.961 1 37.81 16 THR B O 1
ATOM 827 N N . ILE B 1 17 ? -12.352 4.309 -7.988 1 37.56 17 ILE B N 1
ATOM 828 C CA . ILE B 1 17 ? -11.75 5.07 -6.906 1 37.56 17 ILE B CA 1
ATOM 829 C C . ILE B 1 17 ? -10.508 5.797 -7.418 1 37.56 17 ILE B C 1
ATOM 831 O O . ILE B 1 17 ? -10.281 6.965 -7.086 1 37.56 17 ILE B O 1
ATOM 835 N N . LEU B 1 18 ? -9.711 5.027 -8.164 1 37.75 18 LEU B N 1
ATOM 836 C CA . LEU B 1 18 ? -8.555 5.707 -8.742 1 37.75 18 LEU B CA 1
ATOM 837 C C . LEU B 1 18 ? -9 6.824 -9.68 1 37.75 18 LEU B C 1
ATOM 839 O O . LEU B 1 18 ? -8.367 7.879 -9.742 1 37.75 18 LEU B O 1
ATOM 843 N N . MET B 1 19 ? -9.984 6.469 -10.492 1 33.44 19 MET B N 1
ATOM 844 C CA . MET B 1 19 ? -10.445 7.504 -11.414 1 33.44 19 MET B CA 1
ATOM 845 C C . MET B 1 19 ? -11.141 8.633 -10.656 1 33.44 19 MET B C 1
ATOM 847 O O . MET B 1 19 ? -11.211 9.758 -11.148 1 33.44 19 MET B O 1
ATOM 851 N N . THR B 1 20 ? -11.938 8.266 -9.766 1 33.44 20 THR B N 1
ATOM 852 C CA . THR B 1 20 ? -12.664 9.367 -9.141 1 33.44 20 THR B CA 1
ATOM 853 C C . THR B 1 20 ? -11.781 10.078 -8.117 1 33.44 20 THR B C 1
ATOM 855 O O . THR B 1 20 ? -12.148 11.141 -7.609 1 33.44 20 THR B O 1
ATOM 858 N N . ALA B 1 21 ? -10.859 9.336 -7.566 1 32.94 21 ALA B N 1
ATOM 859 C CA . ALA B 1 21 ? -10.023 10.148 -6.68 1 32.94 21 ALA B CA 1
ATOM 860 C C . ALA B 1 21 ? -9.188 11.141 -7.48 1 32.94 21 ALA B C 1
ATOM 862 O O . ALA B 1 21 ? -8.617 10.789 -8.516 1 32.94 21 ALA B O 1
ATOM 863 N N . PRO B 1 22 ? -9.477 12.32 -7.445 1 28.89 22 PRO B N 1
ATOM 864 C CA . PRO B 1 22 ? -8.711 13.328 -8.18 1 28.89 22 PRO B CA 1
ATOM 865 C C . PRO B 1 22 ? -7.199 13.094 -8.109 1 28.89 22 PRO B C 1
ATOM 867 O O . PRO B 1 22 ? -6.617 13.117 -7.023 1 28.89 22 PRO B O 1
ATOM 870 N N . LEU B 1 23 ? -6.617 12.031 -8.82 1 31.78 23 LEU B N 1
ATOM 871 C CA . LEU B 1 23 ? -5.191 12.117 -9.117 1 31.78 23 LEU B CA 1
ATOM 872 C C . LEU B 1 23 ? -4.766 13.57 -9.32 1 31.78 23 LEU B C 1
ATOM 874 O O . LEU B 1 23 ? -3.604 13.836 -9.625 1 31.78 23 LEU B O 1
ATOM 878 N N . SER B 1 24 ? -5.758 14.297 -9.492 1 29.81 24 SER B N 1
ATOM 879 C CA . SER B 1 24 ? -5.48 15.703 -9.789 1 29.81 24 SER B CA 1
ATOM 880 C C . SER B 1 24 ? -4.496 16.297 -8.797 1 29.81 24 SER B C 1
ATOM 882 O O . SER B 1 24 ? -4.082 17.453 -8.938 1 29.81 24 SER B O 1
ATOM 884 N N . ALA B 1 25 ? -4.504 15.633 -7.637 1 29.97 25 ALA B N 1
ATOM 885 C CA . ALA B 1 25 ? -3.691 16.453 -6.738 1 29.97 25 ALA B CA 1
ATOM 886 C C . ALA B 1 25 ? -2.209 16.344 -7.094 1 29.97 25 ALA B C 1
ATOM 888 O O . ALA B 1 25 ? -1.348 16.734 -6.305 1 29.97 25 ALA B O 1
ATOM 889 N N . TYR B 1 26 ? -1.866 15.406 -8.164 1 30.69 26 TYR B N 1
ATOM 890 C CA . TYR B 1 26 ? -0.452 15.586 -8.477 1 30.69 26 TYR B CA 1
ATOM 891 C C . TYR B 1 26 ? -0.148 17.031 -8.812 1 30.69 26 TYR B C 1
ATOM 893 O O . TYR B 1 26 ? -0.3 17.469 -9.961 1 30.69 26 TYR B O 1
ATOM 901 N N . ALA B 1 27 ? -0.834 17.938 -8.18 1 30.19 27 ALA B N 1
ATOM 902 C CA . ALA B 1 27 ? -0.64 19.375 -8.383 1 30.19 27 ALA B CA 1
ATOM 903 C C . ALA B 1 27 ? 0.84 19.703 -8.547 1 30.19 27 ALA B C 1
ATOM 905 O O . ALA B 1 27 ? 1.708 18.906 -8.188 1 30.19 27 ALA B O 1
ATOM 906 N N . ARG B 1 28 ? 1.192 20.969 -9.102 1 28.97 28 ARG B N 1
ATOM 907 C CA . ARG B 1 28 ? 2.133 22.062 -9.359 1 28.97 28 ARG B CA 1
ATOM 908 C C . ARG B 1 28 ? 3.146 22.188 -8.234 1 28.97 28 ARG B C 1
ATOM 910 O O . ARG B 1 28 ? 2.773 22.219 -7.059 1 28.97 28 ARG B O 1
ATOM 917 N N . GLU B 1 29 ? 4.34 21.625 -8.352 1 34.53 29 GLU B N 1
ATOM 918 C CA . GLU B 1 29 ? 5.555 22.141 -7.727 1 34.53 29 GLU B CA 1
ATOM 919 C C . GLU B 1 29 ? 5.43 23.625 -7.434 1 34.53 29 GLU B C 1
ATOM 921 O O . GLU B 1 29 ? 6.078 24.453 -8.078 1 34.53 29 GLU B O 1
ATOM 926 N N . ASP B 1 30 ? 4.266 24.219 -7.641 1 31.05 30 ASP B N 1
ATOM 927 C CA . ASP B 1 30 ? 4.504 25.609 -7.277 1 31.05 30 ASP B CA 1
ATOM 928 C C . ASP B 1 30 ? 5.242 25.719 -5.945 1 31.05 30 ASP B C 1
ATOM 930 O O . ASP B 1 30 ? 5.191 24.797 -5.129 1 31.05 30 ASP B O 1
ATOM 934 N N . HIS B 1 31 ? 6.031 26.672 -5.805 1 36.28 31 HIS B N 1
ATOM 935 C CA . HIS B 1 31 ? 6.699 27.234 -4.633 1 36.28 31 HIS B CA 1
ATOM 936 C C . HIS B 1 31 ? 5.828 27.109 -3.389 1 36.28 31 HIS B C 1
ATOM 938 O O . HIS B 1 31 ? 5.02 27.984 -3.094 1 36.28 31 HIS B O 1
ATOM 944 N N . ALA B 1 32 ? 5.109 26 -3.168 1 42.53 32 ALA B N 1
ATOM 945 C CA . ALA B 1 32 ? 4.219 25.953 -2.012 1 42.53 32 ALA B CA 1
ATOM 946 C C . ALA B 1 32 ? 4.926 26.438 -0.751 1 42.53 32 ALA B C 1
ATOM 948 O O . ALA B 1 32 ? 6.129 26.219 -0.579 1 42.53 32 ALA B O 1
ATOM 949 N N . PRO B 1 33 ? 4.383 27.25 0.045 1 47.62 33 PRO B N 1
ATOM 950 C CA . PRO B 1 33 ? 4.93 27.797 1.291 1 47.62 33 PRO B CA 1
ATOM 951 C C . PRO B 1 33 ? 5.508 26.719 2.205 1 47.62 33 PRO B C 1
ATOM 953 O O . PRO B 1 33 ? 5.109 25.547 2.119 1 47.62 33 PRO B O 1
ATOM 956 N N . THR B 1 34 ? 6.93 26.719 2.621 1 58.19 34 THR B N 1
ATOM 957 C CA . THR B 1 34 ? 7.727 26.062 3.652 1 58.19 34 THR B CA 1
ATOM 958 C C . THR B 1 34 ? 6.867 25.719 4.863 1 58.19 34 THR B C 1
ATOM 960 O O . THR B 1 34 ? 7.375 25.594 5.98 1 58.19 34 THR B O 1
ATOM 963 N N . ASN B 1 35 ? 5.512 25.75 4.789 1 77.56 35 ASN B N 1
ATOM 964 C CA . ASN B 1 35 ? 4.684 25.344 5.922 1 77.56 35 ASN B CA 1
ATOM 965 C C . ASN B 1 35 ? 4.66 23.828 6.09 1 77.56 35 ASN 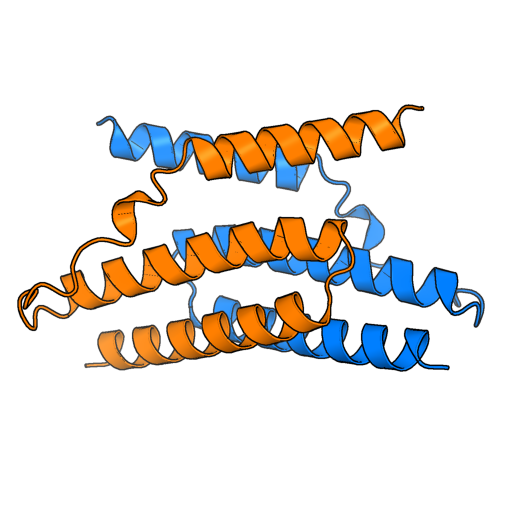B C 1
ATOM 967 O O . ASN B 1 35 ? 4.215 23.109 5.195 1 77.56 35 ASN B O 1
ATOM 971 N N . PRO B 1 36 ? 5.262 23.312 7.055 1 78 36 PRO B N 1
ATOM 972 C CA . PRO B 1 36 ? 5.371 21.875 7.324 1 78 36 PRO B CA 1
ATOM 973 C C . PRO B 1 36 ? 4.035 21.141 7.195 1 78 36 PRO B C 1
ATOM 975 O O . PRO B 1 36 ? 3.996 20 6.742 1 78 36 PRO B O 1
ATOM 978 N N . ARG B 1 37 ? 2.979 21.797 7.492 1 80 37 ARG B N 1
ATOM 979 C CA . ARG B 1 37 ? 1.668 21.156 7.402 1 80 37 ARG B CA 1
ATOM 980 C C . ARG B 1 37 ? 1.278 20.922 5.949 1 80 37 ARG B C 1
ATOM 982 O O . ARG B 1 37 ? 0.712 19.875 5.621 1 80 37 ARG B O 1
ATOM 989 N N . TYR B 1 38 ? 1.626 21.844 5.16 1 82.69 38 TYR B N 1
ATOM 990 C CA . TYR B 1 38 ? 1.317 21.703 3.74 1 82.69 38 TYR B CA 1
ATOM 991 C C . TYR B 1 38 ? 2.18 20.609 3.105 1 82.69 38 TYR B C 1
ATOM 993 O O . TYR B 1 38 ? 1.684 19.797 2.328 1 82.69 38 TYR B O 1
ATOM 1001 N N . GLU B 1 39 ? 3.412 20.578 3.514 1 87.62 39 GLU B N 1
ATOM 1002 C CA . GLU B 1 39 ? 4.324 19.562 2.996 1 87.62 39 GLU B CA 1
ATOM 1003 C C . GLU B 1 39 ? 3.865 18.172 3.383 1 87.62 39 GLU B C 1
ATOM 1005 O O . GLU B 1 39 ? 3.852 17.266 2.547 1 87.62 39 GLU B O 1
ATOM 1010 N N . THR B 1 40 ? 3.428 17.984 4.613 1 91.31 40 THR B N 1
ATOM 1011 C CA . THR B 1 40 ? 3.008 16.656 5.051 1 91.31 40 THR B CA 1
ATOM 1012 C C . THR B 1 40 ? 1.729 16.219 4.332 1 91.31 40 THR B C 1
ATOM 1014 O O . THR B 1 40 ? 1.533 15.039 4.059 1 91.31 40 THR B O 1
ATOM 1017 N N . LYS B 1 41 ? 0.866 17.156 4.023 1 89.88 41 LYS B N 1
ATOM 1018 C CA . LYS B 1 41 ? -0.347 16.828 3.285 1 89.88 41 LYS B CA 1
ATOM 1019 C C . LYS B 1 41 ? -0.014 16.297 1.89 1 89.88 41 LYS B C 1
ATOM 1021 O O . LYS B 1 41 ? -0.571 15.297 1.446 1 89.88 41 LYS B O 1
ATOM 1026 N N . ILE B 1 42 ? 0.886 16.953 1.237 1 88.69 42 ILE B N 1
ATOM 1027 C CA . ILE B 1 42 ? 1.287 16.547 -0.105 1 88.69 42 ILE B CA 1
ATOM 1028 C C . ILE B 1 42 ? 1.901 15.148 -0.06 1 88.69 42 ILE B C 1
ATOM 1030 O O . ILE B 1 42 ? 1.575 14.297 -0.887 1 88.69 42 ILE B O 1
ATOM 1034 N N . LEU B 1 43 ? 2.713 14.961 0.886 1 94.69 43 LEU B N 1
ATOM 1035 C CA . LEU B 1 43 ? 3.381 13.672 1.029 1 94.69 43 LEU B CA 1
ATOM 1036 C C . LEU B 1 43 ? 2.375 12.578 1.363 1 94.69 43 LEU B C 1
ATOM 1038 O O . LEU B 1 43 ? 2.467 11.461 0.839 1 94.69 43 LEU B O 1
ATOM 1042 N N . THR B 1 44 ? 1.463 12.898 2.176 1 93.75 44 THR B N 1
ATOM 1043 C CA . THR B 1 44 ? 0.417 11.945 2.533 1 93.75 44 THR B CA 1
ATOM 1044 C C . THR B 1 44 ? -0.408 11.562 1.308 1 93.75 44 THR B C 1
ATOM 1046 O O . THR B 1 44 ? -0.685 10.383 1.081 1 93.75 44 THR B O 1
ATOM 1049 N N . ASP B 1 45 ? -0.811 12.469 0.479 1 87.62 45 ASP B N 1
ATOM 1050 C CA . ASP B 1 45 ? -1.577 12.219 -0.737 1 87.62 45 ASP B CA 1
ATOM 1051 C C . ASP B 1 45 ? -0.797 11.328 -1.701 1 87.62 45 ASP B C 1
ATOM 1053 O O . ASP B 1 45 ? -1.365 10.422 -2.312 1 87.62 45 ASP B O 1
ATOM 1057 N N . LYS B 1 46 ? 0.458 11.57 -1.822 1 93.62 46 LYS B N 1
ATOM 1058 C CA . LYS B 1 46 ? 1.311 10.766 -2.689 1 93.62 46 LYS B CA 1
ATOM 1059 C C . LYS B 1 46 ? 1.397 9.328 -2.188 1 93.62 46 LYS B C 1
ATOM 1061 O O . LYS B 1 46 ? 1.301 8.383 -2.973 1 93.62 46 LYS B O 1
ATOM 1066 N N . ALA B 1 47 ? 1.638 9.203 -0.906 1 96.81 47 ALA B N 1
ATOM 1067 C CA . ALA B 1 47 ? 1.686 7.863 -0.318 1 96.81 47 ALA B CA 1
ATOM 1068 C C . ALA B 1 47 ? 0.382 7.109 -0.565 1 96.81 47 ALA B C 1
ATOM 1070 O O . ALA B 1 47 ? 0.399 5.922 -0.9 1 96.81 47 ALA B O 1
ATOM 1071 N N . GLU B 1 48 ? -0.738 7.766 -0.378 1 93.69 48 GLU B N 1
ATOM 1072 C CA . GLU B 1 48 ? -2.041 7.152 -0.616 1 93.69 48 GLU B CA 1
ATOM 1073 C C . GLU B 1 48 ? -2.193 6.727 -2.074 1 93.69 48 GLU B C 1
ATOM 1075 O O . GLU B 1 48 ? -2.588 5.594 -2.357 1 93.69 48 GLU B O 1
ATOM 1080 N N . TYR B 1 49 ? -1.842 7.582 -2.982 1 91.38 49 TYR B N 1
ATOM 1081 C CA . TYR B 1 49 ? -1.913 7.281 -4.406 1 91.38 49 TYR B CA 1
ATOM 1082 C C . TYR B 1 49 ? -1.062 6.062 -4.754 1 91.38 49 TYR B C 1
ATOM 1084 O O . TYR B 1 49 ? -1.531 5.141 -5.422 1 91.38 49 TYR B O 1
ATOM 1092 N N . LEU B 1 50 ? 0.144 6.078 -4.324 1 96.81 50 LEU B N 1
ATOM 1093 C CA . LEU B 1 50 ? 1.052 4.969 -4.598 1 96.81 50 LEU B CA 1
ATOM 1094 C C . LEU B 1 50 ? 0.497 3.664 -4.039 1 96.81 50 LEU B C 1
ATOM 1096 O O . LEU B 1 50 ? 0.619 2.611 -4.672 1 96.81 50 LEU B O 1
ATOM 1100 N N . THR B 1 51 ? -0.076 3.779 -2.857 1 96.44 51 THR B N 1
ATOM 1101 C CA . THR B 1 51 ? -0.61 2.584 -2.213 1 96.44 51 THR B CA 1
ATOM 1102 C C . THR B 1 51 ? -1.798 2.031 -2.996 1 96.44 51 THR B C 1
ATOM 1104 O O . THR B 1 51 ? -1.932 0.816 -3.154 1 96.44 51 THR B O 1
ATOM 1107 N N . TYR B 1 52 ? -2.617 2.855 -3.568 1 91.19 52 TYR B N 1
ATOM 1108 C CA . TYR B 1 52 ? -3.695 2.4 -4.438 1 91.19 52 TYR B CA 1
ATOM 1109 C C . TYR B 1 52 ? -3.139 1.769 -5.711 1 91.19 52 TYR B C 1
ATOM 1111 O O . TYR B 1 52 ? -3.629 0.729 -6.16 1 91.19 52 TYR B O 1
ATOM 1119 N N . THR B 1 53 ? -2.125 2.369 -6.309 1 95 53 THR B N 1
ATOM 1120 C CA . THR B 1 53 ? -1.485 1.831 -7.504 1 95 53 THR B CA 1
ATOM 1121 C C . THR B 1 53 ? -0.916 0.441 -7.234 1 95 53 THR B C 1
ATOM 1123 O O . THR B 1 53 ? -1.019 -0.452 -8.078 1 95 53 THR B O 1
ATOM 1126 N N . MET B 1 54 ? -0.352 0.309 -5.992 1 96.31 54 MET B N 1
ATOM 1127 C CA . MET B 1 54 ? 0.24 -0.972 -5.617 1 96.31 54 MET B CA 1
ATOM 1128 C C . MET B 1 54 ? -0.812 -2.07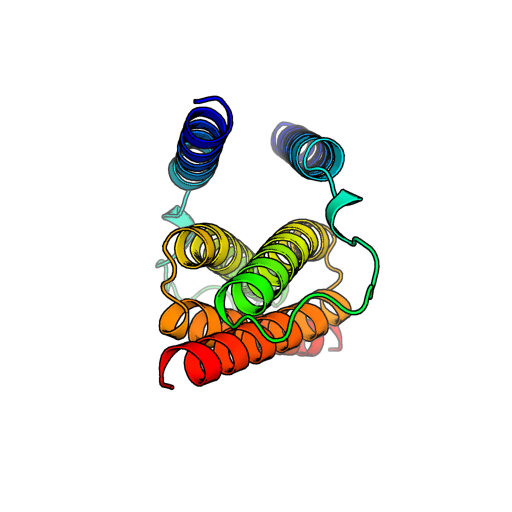6 -5.613 1 96.31 54 MET B C 1
ATOM 1130 O O . MET B 1 54 ? -0.526 -3.215 -5.984 1 96.31 54 MET B O 1
ATOM 1134 N N . ILE B 1 55 ? -2.025 -1.772 -5.195 1 94.88 55 ILE B N 1
ATOM 1135 C CA . ILE B 1 55 ? -3.09 -2.77 -5.172 1 94.88 55 ILE B CA 1
ATOM 1136 C C . ILE B 1 55 ? -3.332 -3.297 -6.586 1 94.88 55 ILE B C 1
ATOM 1138 O O . ILE B 1 55 ? -3.422 -4.508 -6.797 1 94.88 55 ILE B O 1
ATOM 1142 N N . VAL B 1 56 ? -3.412 -2.412 -7.543 1 91.94 56 VAL B N 1
ATOM 1143 C CA . VAL B 1 56 ? -3.619 -2.787 -8.938 1 91.94 56 VAL B CA 1
ATOM 1144 C C . VAL B 1 56 ? -2.424 -3.598 -9.438 1 91.94 56 VAL B C 1
ATOM 1146 O O . VAL B 1 56 ? -2.596 -4.641 -10.07 1 91.94 56 VAL B O 1
ATOM 1149 N N . GLN B 1 57 ? -1.215 -3.133 -9.164 1 94.38 57 GLN B N 1
ATOM 1150 C CA . GLN B 1 57 ? 0.011 -3.807 -9.578 1 94.38 57 GLN B CA 1
ATOM 1151 C C . GLN B 1 57 ? 0.075 -5.223 -9.016 1 94.38 57 GLN B C 1
ATOM 1153 O O . GLN B 1 57 ? 0.499 -6.152 -9.711 1 94.38 57 GLN B O 1
ATOM 1158 N N . ILE B 1 58 ? -0.317 -5.391 -7.73 1 95 58 ILE B N 1
ATOM 1159 C CA . ILE B 1 58 ? -0.323 -6.699 -7.09 1 95 58 ILE B CA 1
ATOM 1160 C C . ILE B 1 58 ? -1.295 -7.629 -7.816 1 95 58 ILE B C 1
ATOM 1162 O O . ILE B 1 58 ? -0.948 -8.766 -8.148 1 95 58 ILE B O 1
ATOM 1166 N N . LYS B 1 59 ? -2.396 -7.184 -8.125 1 90.25 59 LYS B N 1
ATOM 1167 C CA . LYS B 1 59 ? -3.42 -7.98 -8.797 1 90.25 59 LYS B CA 1
ATOM 1168 C C . LYS B 1 59 ? -2.994 -8.352 -10.211 1 90.25 59 LYS B C 1
ATOM 1170 O O . LYS B 1 59 ? -3.314 -9.438 -10.703 1 90.25 59 LYS B O 1
ATOM 1175 N N . ASP B 1 60 ? -2.209 -7.531 -10.867 1 91.25 60 ASP B N 1
ATOM 1176 C CA . ASP B 1 60 ? -1.75 -7.75 -12.242 1 91.25 60 ASP B CA 1
ATOM 1177 C C . ASP B 1 60 ? -0.417 -8.492 -12.258 1 91.25 60 ASP B C 1
ATOM 1179 O O . ASP B 1 60 ? 0.085 -8.852 -13.328 1 91.25 60 ASP B O 1
ATOM 1183 N N . GLY B 1 61 ? 0.172 -8.688 -11.172 1 93 61 GLY B N 1
ATOM 1184 C CA . GLY B 1 61 ? 1.41 -9.445 -11.078 1 93 61 GLY B CA 1
ATOM 1185 C C . GLY B 1 61 ? 2.635 -8.641 -11.461 1 93 61 GLY B C 1
ATOM 1186 O O . GLY B 1 61 ? 3.648 -9.203 -11.883 1 93 61 GLY B O 1
ATOM 1187 N N . HIS B 1 62 ? 2.555 -7.293 -11.445 1 95.81 62 HIS B N 1
ATOM 1188 C CA . HIS B 1 62 ? 3.695 -6.434 -11.75 1 95.81 62 HIS B CA 1
ATOM 1189 C C . HIS B 1 62 ? 4.555 -6.207 -10.508 1 95.81 62 HIS B C 1
ATOM 1191 O O . HIS B 1 62 ? 4.602 -5.094 -9.977 1 95.81 62 HIS B O 1
ATOM 1197 N N . TRP B 1 63 ? 5.281 -7.156 -10.125 1 97 63 TRP B N 1
ATOM 1198 C CA . TRP B 1 63 ? 5.938 -7.172 -8.828 1 97 63 TRP B CA 1
ATOM 1199 C C . TRP B 1 63 ? 7.137 -6.23 -8.805 1 97 63 TRP B C 1
ATOM 1201 O O . TRP B 1 63 ? 7.469 -5.656 -7.77 1 97 63 TRP B O 1
ATOM 1211 N N . LYS B 1 64 ? 7.805 -5.984 -9.938 1 97.5 64 LYS B N 1
ATOM 1212 C CA . LYS B 1 64 ? 8.891 -5.012 -9.984 1 97.5 64 LYS B CA 1
ATOM 1213 C C . LYS B 1 64 ? 8.398 -3.619 -9.594 1 97.5 64 LYS B C 1
ATOM 1215 O O . LYS B 1 64 ? 9.047 -2.92 -8.812 1 97.5 64 LYS B O 1
ATOM 1220 N N . GLU B 1 65 ? 7.277 -3.277 -10.094 1 98 65 GLU B N 1
ATOM 1221 C CA . GLU B 1 65 ? 6.684 -1.979 -9.789 1 98 65 GLU B CA 1
ATOM 1222 C C . GLU B 1 65 ? 6.195 -1.917 -8.352 1 98 65 GLU B C 1
ATOM 1224 O O . GLU B 1 65 ? 6.309 -0.879 -7.691 1 98 65 GLU B O 1
ATOM 1229 N N . VAL B 1 66 ? 5.578 -3.037 -7.883 1 98.06 66 VAL B N 1
ATOM 1230 C CA . VAL B 1 66 ? 5.141 -3.092 -6.492 1 98.06 66 VAL B CA 1
ATOM 1231 C C . VAL B 1 66 ? 6.324 -2.791 -5.57 1 98.06 66 VAL B C 1
ATOM 1233 O O . VAL B 1 66 ? 6.207 -1.983 -4.648 1 98.06 66 VAL B O 1
ATOM 1236 N N . VAL B 1 67 ? 7.508 -3.42 -5.801 1 98.44 67 VAL B N 1
ATOM 1237 C CA . VAL B 1 67 ? 8.688 -3.246 -4.961 1 98.44 67 VAL B CA 1
ATOM 1238 C C . VAL B 1 67 ? 9.125 -1.782 -4.984 1 98.44 67 VAL B C 1
ATOM 1240 O O . VAL B 1 67 ? 9.367 -1.186 -3.932 1 98.44 67 VAL B O 1
ATOM 1243 N N . LYS B 1 68 ? 9.148 -1.208 -6.113 1 98.25 68 LYS B N 1
ATOM 1244 C CA . LYS B 1 68 ? 9.562 0.184 -6.262 1 98.25 68 LYS B CA 1
ATOM 1245 C C . LYS B 1 68 ? 8.625 1.121 -5.504 1 98.25 68 LYS B C 1
ATOM 1247 O O . LYS B 1 68 ? 9.086 1.989 -4.758 1 98.25 68 LYS B O 1
ATOM 1252 N N . ASP B 1 69 ? 7.328 0.935 -5.691 1 97.5 69 ASP B N 1
ATOM 1253 C CA . ASP B 1 69 ? 6.355 1.831 -5.07 1 97.5 69 ASP B CA 1
ATOM 1254 C C . ASP B 1 69 ? 6.309 1.633 -3.559 1 97.5 69 ASP B C 1
ATOM 1256 O O . ASP B 1 69 ? 6.133 2.594 -2.807 1 97.5 69 ASP B O 1
ATOM 1260 N N . ALA B 1 70 ? 6.445 0.416 -3.123 1 98.62 70 ALA B N 1
ATOM 1261 C CA . ALA B 1 70 ? 6.504 0.156 -1.688 1 98.62 70 ALA B CA 1
ATOM 1262 C C . ALA B 1 70 ? 7.695 0.869 -1.05 1 98.62 70 ALA B C 1
ATOM 1264 O O . ALA B 1 70 ? 7.57 1.448 0.032 1 98.62 70 ALA B O 1
ATOM 1265 N N . GLN B 1 71 ? 8.836 0.859 -1.653 1 98.25 71 GLN B N 1
ATOM 1266 C CA . GLN B 1 71 ? 10.016 1.548 -1.146 1 98.25 71 GLN B CA 1
ATOM 1267 C C . GLN B 1 71 ? 9.797 3.059 -1.104 1 98.25 71 GLN B C 1
ATOM 1269 O O . GLN B 1 71 ? 10.203 3.723 -0.147 1 98.25 71 GLN B O 1
ATOM 1274 N N . LYS B 1 72 ? 9.148 3.58 -2.096 1 98.12 72 LYS B N 1
ATOM 1275 C CA . LYS B 1 72 ? 8.844 5.008 -2.119 1 98.12 72 LYS B CA 1
ATOM 1276 C C . LYS B 1 72 ? 7.902 5.383 -0.975 1 98.12 72 LYS B C 1
ATOM 1278 O O . LYS B 1 72 ? 8.086 6.414 -0.326 1 98.12 72 LYS B O 1
ATOM 1283 N N . VAL B 1 73 ? 6.883 4.531 -0.738 1 98.25 73 VAL B N 1
ATOM 1284 C CA . VAL B 1 73 ? 5.953 4.797 0.355 1 98.25 73 VAL B CA 1
ATOM 1285 C C . VAL B 1 73 ? 6.703 4.785 1.686 1 98.25 73 VAL B C 1
ATOM 1287 O O . VAL B 1 73 ? 6.465 5.633 2.547 1 98.25 73 VAL B O 1
ATOM 1290 N N . ALA B 1 74 ? 7.617 3.844 1.874 1 98.38 74 ALA B N 1
ATOM 1291 C CA . ALA B 1 74 ? 8.414 3.793 3.096 1 98.38 74 ALA B CA 1
ATOM 1292 C C . ALA B 1 74 ? 9.227 5.07 3.271 1 98.38 74 ALA B C 1
ATOM 1294 O O . ALA B 1 74 ? 9.289 5.629 4.371 1 98.38 74 ALA B O 1
ATOM 1295 N N . GLU B 1 75 ? 9.805 5.527 2.211 1 98.12 75 GLU B N 1
ATOM 1296 C CA . GLU B 1 75 ? 10.594 6.75 2.254 1 98.12 75 GLU B CA 1
ATOM 1297 C C . GLU B 1 75 ? 9.727 7.957 2.613 1 98.12 75 GLU B C 1
ATOM 1299 O O . GLU B 1 75 ? 10.141 8.805 3.406 1 98.12 75 GLU B O 1
ATOM 1304 N N . ILE B 1 76 ? 8.594 8.016 2.008 1 97.31 76 ILE B N 1
ATOM 1305 C CA . ILE B 1 76 ? 7.656 9.094 2.297 1 97.31 76 ILE B CA 1
ATOM 1306 C C . ILE B 1 76 ? 7.281 9.07 3.777 1 97.31 76 ILE B C 1
ATOM 1308 O O . ILE B 1 76 ? 7.273 10.117 4.438 1 97.31 76 ILE B O 1
ATOM 1312 N N . GLY B 1 77 ? 6.906 7.895 4.27 1 97.38 77 GLY B N 1
ATOM 1313 C CA . GLY B 1 77 ? 6.574 7.77 5.68 1 97.38 77 GLY B CA 1
ATOM 1314 C C . GLY B 1 77 ? 7.684 8.242 6.602 1 97.38 77 GLY B C 1
ATOM 1315 O O . GLY B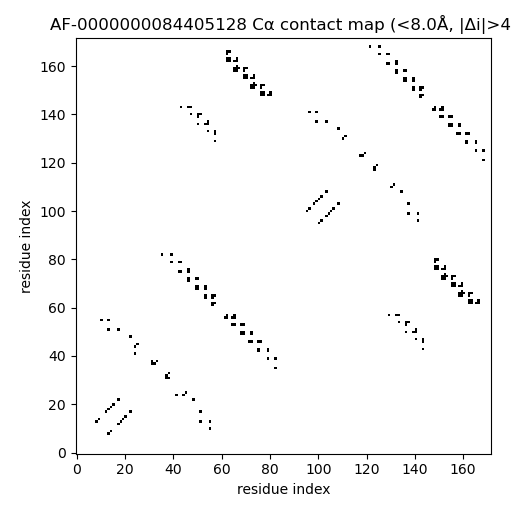 1 77 ? 7.422 8.906 7.609 1 97.38 77 GLY B O 1
ATOM 1316 N N . LYS B 1 78 ? 8.93 7.914 6.277 1 95.69 78 LYS B N 1
ATOM 1317 C CA . LYS B 1 78 ? 10.078 8.359 7.07 1 95.69 78 LYS B CA 1
ATOM 1318 C C . LYS B 1 78 ? 10.211 9.875 7.039 1 95.69 78 LYS B C 1
ATOM 1320 O O . LYS B 1 78 ? 10.508 10.5 8.062 1 95.69 78 LYS B O 1
ATOM 1325 N N . ARG B 1 79 ? 9.984 10.469 5.902 1 94.88 79 ARG B N 1
ATOM 1326 C CA . ARG B 1 79 ? 10.062 11.914 5.754 1 94.88 79 ARG B CA 1
ATOM 1327 C C . ARG B 1 79 ? 8.992 12.609 6.586 1 94.88 79 ARG B C 1
ATOM 1329 O O . ARG B 1 79 ? 9.266 13.609 7.254 1 94.88 79 ARG B O 1
ATOM 1336 N N . ILE B 1 80 ? 7.828 12.078 6.582 1 95.12 80 ILE B N 1
ATOM 1337 C CA . ILE B 1 80 ? 6.738 12.664 7.359 1 95.12 80 ILE B CA 1
ATOM 1338 C C . ILE B 1 80 ? 7.059 12.57 8.852 1 95.12 80 ILE B C 1
ATOM 1340 O O . ILE B 1 80 ? 6.824 13.523 9.602 1 95.12 80 ILE B O 1
ATOM 1344 N N . GLN B 1 81 ? 7.586 11.477 9.242 1 94.31 81 GLN B N 1
ATOM 1345 C CA . GLN B 1 81 ? 7.988 11.328 10.641 1 94.31 81 GLN B CA 1
ATOM 1346 C C . GLN B 1 81 ? 9.039 12.367 11.023 1 94.31 81 GLN B C 1
ATOM 1348 O O . GLN B 1 81 ? 8.984 12.938 12.109 1 94.31 81 GLN B O 1
ATOM 1353 N N . ALA B 1 82 ? 9.93 12.625 10.156 1 91.81 82 ALA B N 1
ATOM 1354 C CA . ALA B 1 82 ? 10.992 13.602 10.406 1 91.81 82 ALA B CA 1
ATOM 1355 C C . ALA B 1 82 ? 10.43 15.016 10.516 1 91.81 82 ALA B C 1
ATOM 1357 O O . ALA B 1 82 ? 10.859 15.797 11.367 1 91.81 82 ALA B O 1
ATOM 1358 N N . ILE B 1 83 ? 9.453 15.359 9.695 1 89.19 83 ILE B N 1
ATOM 1359 C CA . ILE B 1 83 ? 8.828 16.672 9.703 1 89.19 83 ILE B CA 1
ATOM 1360 C C . ILE B 1 83 ? 8.062 16.859 11.016 1 89.19 83 ILE B C 1
ATOM 1362 O O . ILE B 1 83 ? 8.062 17.953 11.586 1 89.19 83 ILE B O 1
ATOM 1366 N N . ASN B 1 84 ? 7.398 15.812 11.477 1 86.62 84 ASN B N 1
ATOM 1367 C CA . ASN B 1 84 ? 6.559 15.898 12.664 1 86.62 84 ASN B CA 1
ATOM 1368 C C . ASN B 1 84 ? 7.395 15.945 13.938 1 86.62 84 ASN B C 1
ATOM 1370 O O . ASN B 1 84 ? 6.898 16.328 15 1 86.62 84 ASN B O 1
ATOM 1374 N N . THR B 1 85 ? 8.555 15.5 13.906 1 84.75 85 THR B N 1
ATOM 1375 C CA . THR B 1 85 ? 9.398 15.523 15.094 1 84.75 85 THR B CA 1
ATOM 1376 C C . THR B 1 85 ? 9.953 16.922 15.336 1 84.75 85 THR B C 1
ATOM 1378 O O . THR B 1 85 ? 10.289 17.281 16.469 1 84.75 85 THR B O 1
ATOM 1381 N N . TYR B 1 86 ? 9.992 17.766 14.305 1 62.34 86 TYR B N 1
ATOM 1382 C CA . TYR B 1 86 ? 10.43 19.141 14.562 1 62.34 86 TYR B CA 1
ATOM 1383 C C . TYR B 1 86 ? 9.25 20.031 14.922 1 62.34 86 TYR B C 1
ATOM 1385 O O . TYR B 1 86 ? 8.188 19.938 14.305 1 62.34 86 TYR B O 1
#

Nearest PDB structures (foldseek):
  5lbh-assembly1_A  TM=9.553E-01  e=2.411E+00  Helicobacter cinaedi
  6pv5-assembly1_A  TM=5.597E-01  e=1.796E+00  Clostridium perfringens ATCC 13124
  7kae-assembly1_A  TM=8.162E-01  e=8.305E+00  Escherichia coli
  5lbh-assembly1_A  TM=9.547E-01  e=2.324E+00  Helicobacter cinaedi
  2chp-assembly1_A  TM=8.427E-01  e=2.776E+00  Bacillus subtilis subsp. subtilis str. 168

Foldseek 3Di:
DVVVVVLVVCVVVLVVCLVPVCPVVPDPPPPPPPPLVVVLVNLVSLLVNLVSVLVVCVSVVVVVSNVVSVVSSVVSVVVNVVSVVD/DVVVVVLVVCVVVLVCCLVPVCPVVVDDPPPPPPPLVVVLVSLVVLLVNLVSVLVVCVSVVVVVSNVVSVVSSVVSVVVNVVSVVD

Secondary structure (DSSP, 8-state):
-HHHHHHHHHHHHHHHHHHHS-GGGS-------S-HHHHHHHHHHHHHHHHHHHHHHHHHT-HHHHHHHHHHHHHHHHHHHHHHH-/-HHHHHHHHHHHHHHHHHHHS-GGGS-------S-HHHHHHHHHHHHHHHHHHHHHHHHHT-HHHHHHHHHHHHHHHHHHHHHHH-

pLDDT: mean 70.42, std 28.13, range [26.92, 98.62]